Protein AF-A0A7S1XAJ9-F1 (afdb_monomer_lite)

Radius of gyration: 16.79 Å; chains: 1; bounding box: 44×43×41 Å

Secondary structure (DSSP, 8-state):
-HHHHTT--EEE---TTEEEPSSS-EEE-TT--EEEEEEEGGGHHHHHHHHHHHHHTT-EEEEETTEEEEE-S-S-S-TTS-TTS-EEEEEEEEEEE-TTS-EEEEE--S---S---TT--SS-----SEEEEHHHH-SEEEEEETTEEEEEETTGGGTPEEGGGS--

Structure (mmCIF, N/CA/C/O backbone):
data_AF-A0A7S1XAJ9-F1
#
_entry.id   AF-A0A7S1XAJ9-F1
#
loop_
_atom_site.group_PDB
_atom_site.id
_atom_site.type_symbol
_atom_site.label_atom_id
_atom_site.label_alt_id
_atom_site.label_comp_id
_atom_site.label_asym_id
_atom_site.label_entity_id
_atom_site.label_seq_id
_atom_site.pdbx_PDB_ins_code
_atom_site.Cartn_x
_atom_site.Cartn_y
_atom_site.Cartn_z
_atom_site.occupancy
_atom_site.B_iso_or_equiv
_atom_site.auth_seq_id
_atom_site.auth_comp_id
_atom_site.auth_asym_id
_atom_site.auth_atom_id
_atom_site.pdbx_PDB_model_num
ATOM 1 N N . GLY A 1 1 ? -11.556 5.515 0.424 1.00 62.00 1 GLY A N 1
ATOM 2 C CA . GLY A 1 1 ? -12.364 6.304 1.379 1.00 62.00 1 GLY A CA 1
ATOM 3 C C . GLY A 1 1 ? -11.579 7.429 2.042 1.00 62.00 1 GLY A C 1
ATOM 4 O O . GLY A 1 1 ? -11.516 8.520 1.498 1.00 62.00 1 GLY A O 1
ATOM 5 N N . GLY A 1 2 ? -11.014 7.203 3.236 1.00 80.12 2 GLY A N 1
ATOM 6 C CA . GLY A 1 2 ? -10.291 8.235 4.006 1.00 80.12 2 GLY A CA 1
ATOM 7 C C . GLY A 1 2 ? -9.014 8.752 3.332 1.00 80.12 2 GLY A C 1
ATOM 8 O O . GLY A 1 2 ? -8.892 9.951 3.132 1.00 80.12 2 GLY A O 1
ATOM 9 N N . LEU A 1 3 ? -8.124 7.842 2.917 1.00 86.00 3 LEU A N 1
ATOM 10 C CA . LEU A 1 3 ? -6.841 8.158 2.264 1.00 86.00 3 LEU A CA 1
ATOM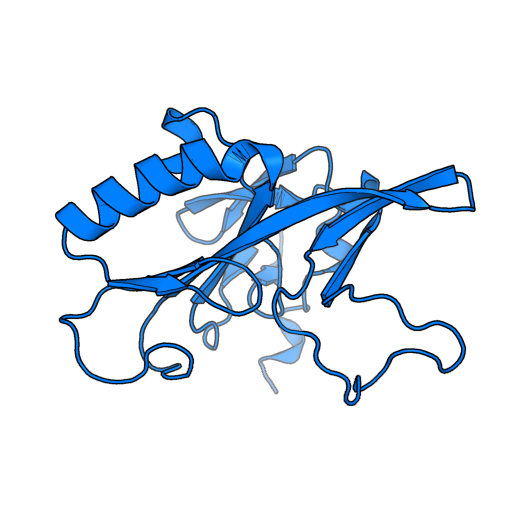 11 C C . LEU A 1 3 ? -7.007 8.972 0.970 1.00 86.00 3 LEU A C 1
ATOM 13 O O . LEU A 1 3 ? -6.370 10.004 0.797 1.00 86.00 3 LEU A O 1
ATOM 17 N N . GLU A 1 4 ? -7.924 8.557 0.095 1.00 87.38 4 GLU A N 1
ATOM 18 C CA . GLU A 1 4 ? -8.176 9.248 -1.177 1.00 87.38 4 GLU A CA 1
ATOM 19 C C . GLU A 1 4 ? -8.703 10.679 -0.978 1.00 87.38 4 GLU A C 1
ATOM 21 O O . GLU A 1 4 ? -8.355 11.568 -1.749 1.00 87.38 4 GLU A O 1
ATOM 26 N N . ARG A 1 5 ? -9.507 10.931 0.068 1.00 89.69 5 ARG A N 1
ATOM 27 C CA . ARG A 1 5 ? -10.002 12.287 0.380 1.00 89.69 5 ARG A CA 1
ATOM 28 C C . ARG A 1 5 ? -8.890 13.231 0.830 1.00 89.69 5 ARG A C 1
ATOM 30 O O . ARG A 1 5 ? -8.960 14.413 0.522 1.00 89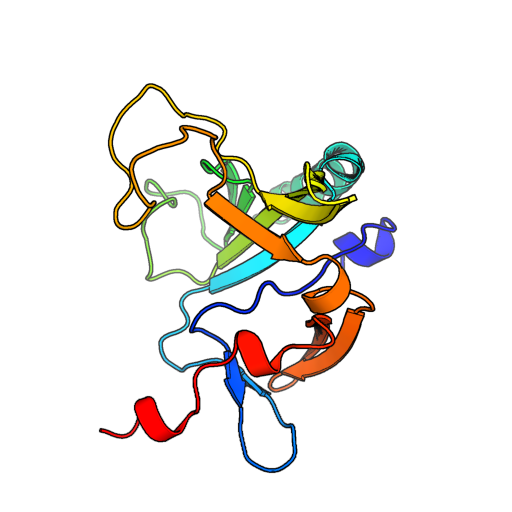.69 5 ARG A O 1
ATOM 37 N N . GLU A 1 6 ? -7.859 12.705 1.486 1.00 92.12 6 GLU A N 1
ATOM 38 C CA . GLU A 1 6 ? -6.644 13.455 1.838 1.00 92.12 6 GLU A CA 1
ATOM 39 C C . GLU A 1 6 ? -5.661 13.578 0.654 1.00 92.12 6 GLU A C 1
ATOM 41 O O . GLU A 1 6 ? -4.552 14.106 0.789 1.00 92.12 6 GLU A O 1
ATOM 46 N N . GLY A 1 7 ? -6.045 13.082 -0.529 1.00 91.38 7 GLY A N 1
ATOM 47 C CA . GLY A 1 7 ? -5.207 13.093 -1.721 1.00 91.38 7 GLY A CA 1
ATOM 48 C C . GLY A 1 7 ? -3.932 12.272 -1.539 1.00 91.38 7 GLY A C 1
ATOM 49 O O . GLY A 1 7 ? -2.858 12.757 -1.894 1.00 91.38 7 GLY A O 1
ATOM 50 N N . VAL A 1 8 ? -4.045 11.099 -0.906 1.00 93.75 8 VAL A N 1
ATOM 51 C CA . VAL A 1 8 ? -2.996 10.068 -0.847 1.00 93.75 8 VAL A CA 1
ATOM 52 C C . VAL A 1 8 ? -3.209 9.100 -2.009 1.00 93.75 8 VAL A C 1
ATOM 54 O O . VAL A 1 8 ? -4.316 8.572 -2.163 1.00 93.75 8 VAL A O 1
ATOM 57 N N . GLU A 1 9 ? -2.171 8.854 -2.812 1.00 94.25 9 GLU A N 1
ATOM 58 C CA . GLU A 1 9 ? -2.216 7.804 -3.832 1.00 94.25 9 GLU A CA 1
ATOM 59 C C . GLU A 1 9 ? -2.060 6.447 -3.145 1.00 94.25 9 GLU A C 1
ATOM 61 O O . GLU A 1 9 ? -1.041 6.140 -2.527 1.00 94.25 9 GLU A O 1
ATOM 66 N N . VAL A 1 10 ? -3.118 5.646 -3.225 1.00 93.00 10 VAL A N 1
ATOM 67 C CA . VAL A 1 10 ? -3.206 4.337 -2.589 1.00 93.00 10 VAL A CA 1
ATOM 68 C C . VAL A 1 10 ? -3.484 3.287 -3.649 1.00 93.00 10 VAL A C 1
ATOM 70 O O . VAL A 1 10 ? -4.282 3.516 -4.558 1.00 93.00 10 VAL A O 1
ATOM 73 N N . TRP A 1 11 ? -2.852 2.128 -3.525 1.00 91.06 11 TRP A N 1
ATOM 74 C CA . TRP A 1 11 ? -3.146 0.964 -4.353 1.00 91.06 11 TRP A CA 1
ATOM 75 C C . TRP A 1 11 ? -3.227 -0.290 -3.502 1.00 91.06 11 TRP A C 1
ATOM 77 O O . TRP A 1 11 ? -2.570 -0.400 -2.471 1.00 91.06 11 TRP A O 1
ATOM 87 N N . VAL A 1 12 ? -4.026 -1.256 -3.934 1.00 86.06 12 VAL A N 1
ATOM 88 C CA . VAL A 1 12 ? -3.984 -2.599 -3.362 1.00 86.06 12 VAL A CA 1
ATOM 89 C C . VAL A 1 12 ? -2.668 -3.231 -3.777 1.00 86.06 12 VAL A C 1
ATOM 91 O O . VAL A 1 12 ? -2.333 -3.253 -4.961 1.00 86.06 12 VAL A O 1
ATOM 94 N N . ARG A 1 13 ? -1.927 -3.764 -2.809 1.00 82.94 13 ARG A N 1
ATOM 95 C CA . ARG A 1 13 ? -0.769 -4.606 -3.078 1.00 82.94 13 ARG A CA 1
ATOM 96 C C . ARG A 1 13 ? -1.288 -6.043 -3.205 1.00 82.94 13 ARG A C 1
ATOM 98 O O . ARG A 1 13 ? -1.611 -6.654 -2.188 1.00 82.94 13 ARG A O 1
ATOM 105 N N . PRO A 1 14 ? -1.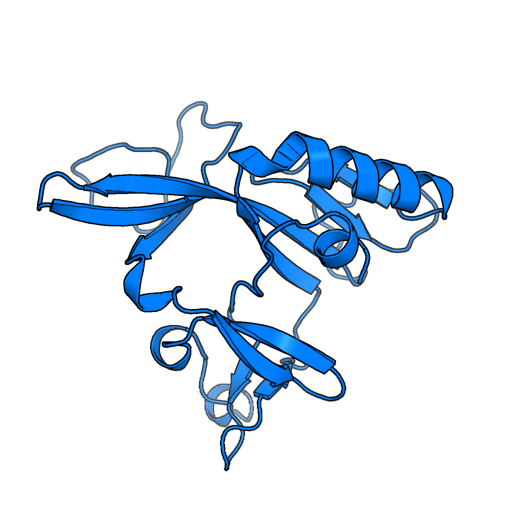417 -6.595 -4.425 1.00 65.25 14 PRO A N 1
ATOM 106 C CA . PRO A 1 14 ? -1.865 -7.970 -4.603 1.00 65.25 14 PRO A CA 1
ATOM 107 C C . PRO A 1 14 ? -0.858 -8.920 -3.940 1.00 65.25 14 PRO A C 1
ATOM 109 O O . PRO A 1 14 ? 0.310 -8.988 -4.316 1.00 65.25 14 PRO A O 1
ATOM 112 N N . GLY A 1 15 ? -1.285 -9.595 -2.877 1.00 64.25 15 GLY A N 1
ATOM 113 C CA . GLY A 1 15 ? -0.632 -10.804 -2.376 1.00 64.25 15 GLY A CA 1
ATOM 114 C C . GLY A 1 15 ? -1.331 -12.051 -2.919 1.00 64.25 15 GLY A C 1
ATOM 115 O O . GLY A 1 15 ? -2.187 -11.957 -3.796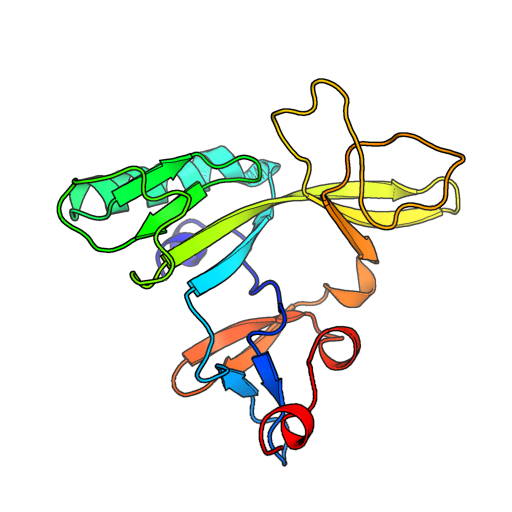 1.00 64.25 15 GLY A O 1
ATOM 116 N N . ALA A 1 16 ? -1.074 -13.208 -2.304 1.00 51.00 16 ALA A N 1
ATOM 117 C CA . ALA A 1 16 ? -1.813 -14.454 -2.568 1.00 51.00 16 ALA A CA 1
ATOM 118 C C . ALA A 1 16 ? -3.321 -14.381 -2.214 1.00 51.00 16 ALA A C 1
ATOM 120 O O . ALA A 1 16 ? -4.047 -15.364 -2.317 1.00 51.00 16 ALA A O 1
ATOM 121 N N . GLY A 1 17 ? -3.790 -13.211 -1.778 1.00 62.31 17 GLY A N 1
ATOM 122 C CA . GLY A 1 17 ? -5.164 -12.935 -1.398 1.00 62.31 17 GLY A CA 1
ATOM 123 C C . GLY A 1 17 ? -6.116 -12.590 -2.525 1.00 62.31 17 GLY A C 1
ATOM 124 O O . GLY A 1 17 ? -7.319 -12.603 -2.289 1.00 62.31 17 GLY A O 1
ATOM 125 N N . LEU A 1 18 ? -5.621 -12.250 -3.716 1.00 70.50 18 LEU A N 1
ATOM 126 C CA . LEU A 1 18 ? -6.471 -11.917 -4.858 1.00 70.50 18 LEU A CA 1
ATOM 127 C C . LEU A 1 18 ? -6.497 -13.072 -5.849 1.00 70.50 18 LEU A C 1
ATOM 129 O O . LEU A 1 18 ? -5.452 -13.516 -6.319 1.00 70.50 18 LEU A O 1
ATOM 133 N N . LEU A 1 19 ? -7.707 -13.517 -6.176 1.00 71.56 19 LEU A N 1
ATOM 134 C CA . LEU A 1 19 ? -7.972 -14.595 -7.118 1.00 71.56 19 LEU A CA 1
ATOM 135 C C . LEU A 1 19 ? -8.642 -14.023 -8.365 1.00 71.56 19 LEU A C 1
ATOM 137 O O . LEU A 1 19 ? -9.622 -13.277 -8.268 1.00 71.56 19 LEU A O 1
ATOM 141 N N . ALA A 1 20 ? -8.130 -14.393 -9.537 1.00 73.56 20 ALA A N 1
ATOM 142 C CA . ALA A 1 20 ? -8.799 -14.114 -10.803 1.00 73.56 20 ALA A CA 1
ATOM 143 C C . ALA A 1 20 ? -9.896 -15.152 -11.047 1.00 73.56 20 ALA A C 1
ATOM 145 O O . ALA A 1 20 ? -9.616 -16.351 -11.107 1.00 73.56 20 ALA A O 1
ATOM 146 N N . LYS A 1 21 ? -11.128 -14.678 -11.234 1.00 67.38 21 LYS A N 1
ATOM 147 C CA . LYS A 1 21 ? -12.231 -15.451 -11.809 1.00 67.38 21 LYS A CA 1
ATOM 148 C C . LYS A 1 21 ? -12.333 -15.191 -13.310 1.00 67.38 21 LYS A C 1
ATOM 150 O O . LYS A 1 21 ? -11.773 -14.228 -13.836 1.00 67.38 21 LYS A O 1
ATOM 155 N N . GLU A 1 22 ? -13.061 -16.062 -14.003 1.00 63.09 22 GLU A N 1
ATOM 156 C CA . GLU A 1 22 ? -13.377 -15.885 -15.421 1.00 63.09 22 GLU A CA 1
ATOM 157 C C . GLU A 1 22 ? -13.977 -14.491 -15.689 1.00 63.09 22 GLU A C 1
ATOM 159 O O . GLU A 1 22 ? -14.805 -13.996 -14.920 1.00 63.09 22 GLU A O 1
ATOM 164 N N . GLY A 1 23 ? -13.549 -13.853 -16.784 1.00 59.69 23 GLY A N 1
ATOM 165 C CA . GLY A 1 23 ? -14.074 -12.552 -17.214 1.00 59.69 23 GLY A CA 1
ATOM 166 C C . GLY A 1 23 ? -13.534 -11.333 -16.453 1.00 59.69 23 GLY A C 1
ATOM 167 O O . GLY A 1 23 ? -14.294 -10.403 -16.209 1.00 59.69 23 GLY A O 1
ATOM 168 N N . GLU A 1 24 ? -12.249 -11.332 -16.073 1.00 64.44 24 GLU A N 1
ATOM 169 C CA . GLU A 1 24 ? -11.547 -10.211 -15.399 1.00 64.44 24 GLU A CA 1
ATOM 170 C C . GLU A 1 24 ? -12.093 -9.823 -14.011 1.00 64.44 24 GLU A C 1
ATOM 172 O O . GLU A 1 24 ? -11.676 -8.830 -13.414 1.00 64.44 24 GLU A O 1
ATOM 177 N N . MET A 1 25 ? -13.009 -10.616 -13.459 1.00 70.88 25 MET A N 1
ATOM 178 C CA . MET A 1 25 ? -13.549 -10.401 -12.125 1.00 70.88 25 MET A CA 1
ATOM 179 C C . MET A 1 25 ? -12.553 -10.887 -11.071 1.00 70.88 25 MET A C 1
ATOM 181 O O . MET A 1 25 ? -12.125 -12.039 -11.093 1.00 70.88 25 MET A O 1
ATOM 185 N N . LEU A 1 26 ? -12.215 -10.026 -10.113 1.00 83.06 26 LEU A N 1
ATOM 186 C CA . LEU A 1 26 ? -11.343 -10.383 -8.997 1.00 83.06 26 LEU A CA 1
ATOM 187 C C . LEU A 1 26 ? -12.172 -10.695 -7.750 1.00 83.06 26 LEU A C 1
ATOM 189 O O . LEU A 1 26 ? -13.195 -10.060 -7.472 1.00 83.06 26 LEU A O 1
ATOM 193 N N . THR A 1 27 ? -11.721 -11.668 -6.968 1.00 82.06 27 THR A N 1
ATOM 194 C CA . THR A 1 27 ? -12.292 -11.971 -5.656 1.00 82.06 27 THR A CA 1
ATOM 195 C C . THR A 1 27 ? -11.196 -12.129 -4.614 1.00 82.06 27 THR A C 1
ATOM 197 O O . THR A 1 27 ? -10.030 -12.337 -4.949 1.00 82.06 27 THR A O 1
ATOM 200 N N . TRP A 1 28 ? -11.579 -12.023 -3.347 1.00 79.94 28 TRP A N 1
ATOM 201 C CA . TRP A 1 28 ? -10.683 -12.330 -2.244 1.00 79.94 28 TRP A CA 1
ATOM 202 C C . TRP A 1 28 ? -10.616 -13.841 -2.046 1.00 79.94 28 TRP A C 1
ATOM 204 O O . TRP A 1 28 ? -11.637 -14.529 -2.109 1.00 79.94 28 TRP A O 1
ATOM 214 N N . SER A 1 29 ? -9.417 -14.349 -1.781 1.00 75.75 29 SER A N 1
ATOM 215 C CA . SER A 1 29 ? -9.235 -15.708 -1.293 1.00 75.75 29 SER A CA 1
ATOM 216 C C . SER A 1 29 ? -10.036 -15.896 -0.001 1.00 75.75 29 SER A C 1
ATOM 218 O O . SER A 1 29 ? -10.011 -15.010 0.857 1.00 75.75 29 SER A O 1
ATOM 220 N N . PRO A 1 30 ? -10.722 -17.036 0.190 1.00 71.94 30 PRO A N 1
ATOM 221 C CA . PRO A 1 30 ? -11.417 -17.320 1.445 1.00 71.94 30 PRO A CA 1
ATOM 222 C C . PRO A 1 30 ? -10.456 -17.444 2.639 1.00 71.94 30 PRO A C 1
ATOM 224 O O . PRO A 1 30 ? -10.894 -17.371 3.782 1.00 71.94 30 PRO A O 1
ATOM 227 N N . PHE A 1 31 ? -9.155 -17.611 2.379 1.00 70.94 31 PHE A N 1
ATOM 228 C CA . PHE A 1 31 ? -8.092 -17.639 3.386 1.00 70.94 31 PHE A CA 1
ATOM 229 C C . PHE A 1 31 ? -7.451 -16.266 3.615 1.00 70.94 31 PHE A C 1
ATOM 231 O O . PHE A 1 31 ? -6.454 -16.166 4.325 1.00 70.94 31 PHE A O 1
ATOM 238 N N . GLN A 1 32 ? -7.970 -15.212 2.982 1.00 71.00 32 GLN A N 1
ATOM 239 C CA . GLN A 1 32 ? -7.405 -13.882 3.121 1.00 71.00 32 GLN A CA 1
ATOM 240 C C . GLN A 1 32 ? -7.740 -13.297 4.498 1.00 71.00 32 GLN A C 1
ATOM 242 O O . GLN A 1 32 ? -8.891 -12.988 4.793 1.00 71.00 32 GLN A O 1
ATOM 247 N N . GLU A 1 33 ? -6.710 -13.113 5.323 1.00 71.62 33 GLU A N 1
ATOM 248 C CA . GLU A 1 33 ? -6.845 -12.600 6.695 1.00 71.62 33 GLU A CA 1
ATOM 249 C C . GLU A 1 33 ? -6.886 -11.061 6.766 1.00 71.62 33 GLU A C 1
ATOM 251 O O . GLU A 1 33 ? -7.412 -10.494 7.720 1.00 71.62 33 GLU A O 1
ATOM 256 N N . GLY A 1 34 ? -6.363 -10.363 5.754 1.00 78.56 34 GLY A N 1
ATOM 257 C CA . GLY A 1 34 ? -6.295 -8.899 5.738 1.00 78.56 34 GLY A CA 1
ATOM 258 C C . GLY A 1 34 ? -6.107 -8.310 4.344 1.00 78.56 34 GLY A C 1
ATOM 259 O O . GLY A 1 34 ? -6.246 -9.003 3.348 1.00 78.56 34 GLY A O 1
ATOM 260 N N . MET A 1 35 ? -5.811 -7.022 4.228 1.00 81.81 35 MET A N 1
ATOM 261 C CA . MET A 1 35 ? -5.557 -6.367 2.941 1.00 81.81 35 MET A CA 1
ATOM 262 C C . MET A 1 35 ? -4.321 -5.484 3.030 1.00 81.81 35 MET A C 1
ATOM 264 O O . MET A 1 35 ? -4.251 -4.619 3.895 1.00 81.81 35 MET A O 1
ATOM 268 N N . ASP A 1 36 ? -3.403 -5.637 2.081 1.00 83.88 36 ASP A N 1
ATOM 269 C CA . ASP A 1 36 ? -2.223 -4.784 1.981 1.00 83.88 36 ASP A CA 1
ATOM 270 C C . ASP A 1 36 ? -2.500 -3.619 1.027 1.00 83.88 36 ASP A C 1
ATOM 272 O O . ASP A 1 36 ? -2.908 -3.809 -0.124 1.00 83.88 36 ASP A O 1
ATOM 276 N N . LEU A 1 37 ? -2.241 -2.401 1.488 1.00 90.06 37 LEU A N 1
ATOM 277 C CA . LEU A 1 37 ? -2.317 -1.175 0.710 1.00 90.06 37 LEU A CA 1
ATOM 278 C C . LEU A 1 37 ? -0.925 -0.563 0.587 1.00 90.06 37 LEU A C 1
ATOM 280 O O . LEU A 1 37 ? -0.260 -0.311 1.587 1.00 90.06 37 LEU A O 1
ATOM 284 N N . GLY A 1 38 ? -0.491 -0.285 -0.636 1.00 90.81 38 GLY A N 1
ATOM 285 C CA . GLY A 1 38 ? 0.680 0.540 -0.892 1.00 90.81 38 GLY A CA 1
ATOM 286 C C . GLY A 1 38 ? 0.318 2.019 -0.885 1.00 90.81 38 GLY A C 1
ATOM 287 O O . GLY A 1 38 ? -0.708 2.419 -1.436 1.00 90.81 38 GLY A O 1
ATOM 288 N N . VAL A 1 39 ? 1.167 2.819 -0.248 1.00 93.31 39 VAL A N 1
ATOM 289 C CA . VAL A 1 39 ? 1.129 4.285 -0.264 1.00 93.31 39 VAL A CA 1
ATOM 290 C C . VAL A 1 39 ? 2.543 4.819 -0.434 1.00 93.31 39 VAL A C 1
ATOM 292 O O . VAL A 1 39 ? 3.516 4.160 -0.057 1.00 93.31 39 VAL A O 1
ATOM 295 N N . TRP A 1 40 ? 2.700 6.038 -0.942 1.00 93.44 40 TRP A N 1
ATOM 296 C CA . TRP A 1 40 ? 4.032 6.630 -1.010 1.00 93.44 40 TRP A CA 1
ATOM 297 C C . TRP A 1 40 ? 4.527 7.091 0.361 1.00 93.44 40 TRP A C 1
ATOM 299 O O . TRP A 1 40 ? 3.829 7.776 1.105 1.00 93.44 40 TRP A O 1
ATOM 309 N N . HIS A 1 41 ? 5.796 6.827 0.662 1.00 91.81 41 HIS A N 1
ATOM 310 C CA . HIS A 1 41 ? 6.458 7.278 1.885 1.00 91.81 41 HIS A CA 1
ATOM 311 C C . HIS A 1 41 ? 6.438 8.810 2.022 1.00 91.81 41 HIS A C 1
ATOM 313 O O . HIS A 1 41 ? 6.264 9.344 3.120 1.00 91.81 41 HIS A O 1
ATOM 319 N N . LYS A 1 42 ? 6.537 9.540 0.899 1.00 93.25 42 LYS A N 1
ATOM 320 C CA . LYS A 1 42 ? 6.406 11.011 0.859 1.00 93.25 42 LYS A CA 1
ATOM 321 C C . LYS A 1 42 ? 5.033 11.517 1.332 1.00 93.25 42 LYS A C 1
ATOM 323 O O . LYS A 1 42 ? 4.896 12.696 1.635 1.00 93.25 42 LYS A O 1
ATOM 328 N N . GLU A 1 43 ? 4.025 10.646 1.397 1.00 95.00 43 GLU A N 1
ATOM 329 C CA . GLU A 1 43 ? 2.660 10.959 1.834 1.00 95.00 43 GLU A CA 1
ATOM 330 C C . GLU A 1 43 ? 2.381 10.517 3.281 1.00 95.00 43 GLU A C 1
ATOM 332 O O . GLU A 1 43 ? 1.268 10.697 3.774 1.00 95.00 43 GLU A O 1
ATOM 337 N N . SER A 1 44 ? 3.387 9.997 3.994 1.00 91.38 44 SER A N 1
ATOM 338 C CA . SER A 1 44 ? 3.268 9.485 5.370 1.00 91.38 44 SER A CA 1
ATOM 339 C C . SER A 1 44 ? 2.625 10.469 6.353 1.00 91.38 44 SER A C 1
ATOM 341 O O . SER A 1 44 ? 1.826 10.056 7.190 1.00 91.38 44 SER A O 1
ATOM 343 N N . THR A 1 45 ? 2.872 11.778 6.227 1.00 92.44 45 THR A N 1
ATOM 344 C CA . THR A 1 45 ? 2.202 12.790 7.064 1.00 92.44 45 THR A CA 1
ATOM 345 C C . THR A 1 45 ? 0.683 12.800 6.861 1.00 92.44 45 THR A C 1
ATOM 347 O O . THR A 1 45 ? -0.063 12.823 7.837 1.00 92.44 45 THR A O 1
ATOM 350 N N . LYS A 1 46 ? 0.209 12.735 5.608 1.00 95.00 46 LYS A N 1
ATOM 351 C CA . LYS A 1 46 ? -1.229 12.678 5.289 1.00 95.00 46 LYS A CA 1
ATOM 352 C C . LYS A 1 46 ? -1.848 11.370 5.775 1.00 95.00 46 LYS A C 1
ATOM 354 O O . LYS A 1 46 ? -2.936 11.369 6.342 1.00 95.00 46 LYS A O 1
ATOM 359 N N . VAL A 1 47 ? -1.123 10.263 5.608 1.00 94.00 47 VAL A N 1
ATOM 360 C CA . VAL A 1 47 ? -1.519 8.954 6.141 1.00 94.00 47 VAL A CA 1
ATOM 361 C C . VAL A 1 47 ? -1.685 9.034 7.662 1.00 94.00 47 VAL A C 1
ATOM 363 O O . VAL A 1 47 ? -2.715 8.611 8.181 1.00 94.00 47 VAL A O 1
ATOM 366 N N . GLY A 1 48 ? -0.744 9.661 8.375 1.00 92.38 48 GLY A N 1
ATOM 367 C CA . GLY A 1 48 ? -0.814 9.878 9.822 1.00 92.38 48 GLY A CA 1
ATOM 368 C C . GLY A 1 48 ? -2.072 10.626 10.286 1.00 92.38 48 GLY A C 1
ATOM 369 O O . GLY A 1 48 ? -2.657 10.257 11.306 1.00 92.38 48 GLY A O 1
ATOM 370 N N . LEU A 1 49 ? -2.548 11.617 9.522 1.00 93.31 49 LEU A N 1
ATOM 371 C CA . LEU A 1 49 ? -3.814 12.308 9.809 1.00 93.31 49 LEU A CA 1
ATOM 372 C C . LEU A 1 49 ? -5.016 11.358 9.708 1.00 93.31 49 LEU A C 1
ATOM 374 O O . LEU A 1 49 ? -5.855 11.313 10.611 1.00 93.31 49 LEU A O 1
ATOM 378 N N . VAL A 1 50 ? -5.072 10.542 8.650 1.00 94.44 50 VAL A N 1
ATOM 379 C CA . VAL A 1 50 ? -6.140 9.544 8.470 1.00 94.44 50 VAL A CA 1
ATOM 380 C C . VAL A 1 50 ? -6.116 8.511 9.593 1.00 94.44 50 VAL A C 1
ATOM 382 O O . VAL A 1 50 ? -7.160 8.204 10.167 1.00 94.44 50 VAL A O 1
ATOM 385 N N . LEU A 1 51 ? -4.932 8.004 9.937 1.00 92.50 51 LEU A N 1
ATOM 386 C CA . LEU A 1 51 ? -4.740 7.030 11.010 1.00 92.50 51 LEU A CA 1
ATOM 387 C C . LEU A 1 51 ? -5.138 7.586 12.383 1.00 92.50 51 LEU A C 1
ATOM 389 O O . LEU A 1 51 ? -5.728 6.866 13.184 1.00 92.50 51 LEU A O 1
ATOM 393 N N . THR A 1 52 ? -4.884 8.871 12.638 1.00 92.56 52 THR A N 1
ATOM 394 C CA . THR A 1 52 ? -5.325 9.546 13.869 1.00 92.56 52 THR A CA 1
ATOM 395 C C . THR A 1 52 ? -6.852 9.580 13.953 1.00 92.56 52 THR A C 1
ATOM 397 O O . THR A 1 52 ? -7.417 9.148 14.954 1.00 92.56 52 THR A O 1
ATOM 400 N N . SER A 1 53 ? -7.533 9.961 12.865 1.00 92.19 53 SER A N 1
ATOM 401 C CA . SER A 1 53 ? -9.003 9.928 12.804 1.00 92.19 53 SER A CA 1
ATOM 402 C C . SER A 1 53 ? -9.579 8.513 12.958 1.00 92.19 53 SER A C 1
ATOM 404 O O . SER A 1 53 ? -10.684 8.345 13.471 1.00 92.19 53 SER A O 1
ATOM 406 N N . LEU A 1 54 ? -8.867 7.479 12.498 1.00 90.38 54 LEU A N 1
ATOM 407 C CA . LEU A 1 54 ? -9.280 6.088 12.692 1.00 90.38 54 LEU A CA 1
ATOM 408 C C . LEU A 1 54 ? -9.145 5.656 14.157 1.00 90.38 54 LEU A C 1
ATOM 410 O O . LEU A 1 54 ? -10.087 5.072 14.688 1.00 90.38 54 LEU A O 1
ATOM 414 N N . ARG A 1 55 ? -8.052 6.017 14.840 1.00 89.62 55 ARG A N 1
ATOM 415 C CA . ARG A 1 55 ? -7.906 5.784 16.289 1.00 89.62 55 ARG A CA 1
ATOM 416 C C . ARG A 1 55 ? -9.033 6.435 17.091 1.00 89.62 55 ARG A C 1
ATOM 418 O O . ARG A 1 55 ? -9.626 5.791 17.946 1.00 89.62 55 ARG A O 1
ATOM 425 N N . GLU A 1 56 ? -9.395 7.676 16.766 1.00 90.56 56 GLU A N 1
ATOM 426 C CA . GLU A 1 56 ? -10.519 8.387 17.402 1.00 90.56 56 GLU A CA 1
ATOM 427 C C . GLU A 1 56 ? -11.877 7.699 17.184 1.00 90.56 56 GLU A C 1
ATOM 429 O O . GLU A 1 56 ? -12.797 7.863 17.983 1.00 90.56 56 GLU A O 1
ATOM 434 N N . LYS A 1 57 ? -12.006 6.906 16.115 1.00 89.50 57 LYS A N 1
ATOM 435 C CA . LYS A 1 57 ? -13.194 6.093 15.812 1.00 89.50 57 LYS A CA 1
ATOM 436 C C . LYS A 1 57 ? -13.149 4.698 16.438 1.00 89.50 57 LYS A C 1
ATOM 438 O O . LYS A 1 57 ? -14.049 3.906 16.175 1.00 89.50 57 LYS A O 1
ATOM 443 N N . GLY A 1 58 ? -12.128 4.406 17.243 1.00 87.50 58 GLY A N 1
ATOM 444 C CA . GLY A 1 58 ? -11.968 3.131 17.937 1.00 87.50 58 GLY A CA 1
ATOM 445 C C . GLY A 1 58 ? -11.291 2.036 17.113 1.00 87.50 58 GLY A C 1
ATOM 446 O O . GLY A 1 58 ? -11.405 0.875 17.479 1.00 87.50 58 GLY A O 1
ATOM 447 N N . TYR A 1 59 ? -10.614 2.372 16.009 1.00 87.44 59 TYR A N 1
ATOM 448 C CA . TYR A 1 59 ? -9.762 1.402 15.316 1.00 87.44 59 TYR A CA 1
ATOM 449 C C . TYR A 1 59 ? -8.405 1.288 16.010 1.00 87.44 59 TYR A C 1
ATOM 451 O O . TYR A 1 59 ? -7.769 2.300 16.323 1.00 87.44 59 TYR A O 1
ATOM 459 N N . ASP A 1 60 ? -7.921 0.058 16.146 1.00 86.62 60 ASP A N 1
ATOM 460 C CA . ASP A 1 60 ? -6.572 -0.218 16.617 1.00 86.62 60 ASP A CA 1
ATOM 461 C C . ASP A 1 60 ? -5.593 0.028 15.468 1.00 86.62 60 ASP A C 1
ATOM 463 O O . ASP A 1 60 ? -5.694 -0.572 14.394 1.00 86.62 60 ASP A O 1
ATOM 467 N N . VAL A 1 61 ? -4.653 0.948 15.685 1.00 87.50 61 VAL A N 1
ATOM 468 C CA . VAL A 1 61 ? -3.635 1.312 14.698 1.00 87.50 61 VAL A CA 1
ATOM 469 C C . VAL A 1 61 ? -2.256 1.092 15.296 1.00 87.50 61 VAL A C 1
ATOM 471 O O . VAL A 1 61 ? -1.808 1.875 16.144 1.00 87.50 61 VAL A O 1
ATOM 474 N N . VAL A 1 62 ? -1.582 0.053 14.816 1.00 83.12 62 VAL A N 1
ATOM 475 C CA . VAL A 1 62 ? -0.312 -0.448 15.343 1.00 83.12 62 VAL A CA 1
ATOM 476 C C . VAL A 1 62 ? 0.781 -0.267 14.299 1.00 83.12 62 VAL A C 1
ATOM 478 O O . VAL A 1 62 ? 0.575 -0.511 13.113 1.00 83.12 62 VAL A O 1
ATOM 481 N N . GLU A 1 63 ? 1.952 0.184 14.731 1.00 81.12 63 GLU A N 1
ATOM 482 C CA . GLU A 1 63 ? 3.124 0.238 13.862 1.00 81.12 63 GLU A CA 1
ATOM 483 C C . GLU A 1 63 ? 3.713 -1.166 13.676 1.00 81.12 63 GLU A C 1
ATOM 485 O O . GLU A 1 63 ? 3.808 -1.964 14.609 1.00 81.12 63 GLU A O 1
ATOM 490 N N . THR A 1 64 ? 4.096 -1.473 12.444 1.00 74.31 64 THR A N 1
ATOM 491 C CA . THR A 1 64 ? 4.688 -2.745 12.029 1.00 74.31 64 THR A CA 1
ATOM 492 C C . THR A 1 64 ? 6.046 -2.490 11.382 1.00 74.31 64 THR A C 1
ATOM 494 O O . THR A 1 64 ? 6.397 -1.359 11.054 1.00 74.31 64 THR A O 1
ATOM 497 N N . TYR A 1 65 ? 6.798 -3.556 11.118 1.00 69.38 65 TYR A N 1
ATOM 498 C CA . TYR A 1 65 ? 8.119 -3.479 10.489 1.00 69.38 65 TYR A CA 1
ATOM 499 C C . TYR A 1 65 ? 8.148 -2.805 9.108 1.00 69.38 65 TYR A C 1
ATOM 501 O O . TYR A 1 65 ? 9.203 -2.347 8.672 1.00 69.38 65 TYR A O 1
ATOM 509 N N . PHE A 1 66 ? 7.014 -2.771 8.413 1.00 71.31 66 PHE A N 1
ATOM 510 C CA . PHE A 1 66 ? 6.894 -2.341 7.018 1.00 71.31 66 PHE A CA 1
ATOM 511 C C . PHE A 1 66 ? 5.921 -1.165 6.823 1.00 71.31 66 PHE A C 1
ATOM 513 O O . PHE A 1 66 ? 5.766 -0.671 5.701 1.00 71.31 66 PHE A O 1
ATOM 520 N N . GLY A 1 67 ? 5.272 -0.709 7.900 1.00 81.38 67 GLY A N 1
ATOM 521 C CA . GLY A 1 67 ? 4.282 0.361 7.870 1.00 81.38 67 GLY A CA 1
ATOM 522 C C . GLY A 1 67 ? 3.284 0.279 9.023 1.00 81.38 67 GLY A C 1
ATOM 523 O O . GLY A 1 67 ? 3.682 0.074 10.165 1.00 81.38 67 GLY A O 1
ATOM 524 N N . MET A 1 68 ? 1.987 0.435 8.759 1.00 87.38 68 MET A N 1
ATOM 525 C CA . MET A 1 68 ? 0.953 0.532 9.803 1.00 87.38 68 MET A CA 1
ATOM 526 C C . MET A 1 68 ? -0.137 -0.514 9.606 1.00 87.38 68 MET A C 1
ATOM 528 O O . MET A 1 68 ? -0.687 -0.605 8.520 1.00 87.38 68 MET A O 1
ATOM 532 N N . ARG A 1 69 ? -0.521 -1.227 10.659 1.00 87.25 69 ARG A N 1
ATOM 533 C CA . ARG A 1 69 ? -1.688 -2.110 10.666 1.00 87.25 69 ARG A CA 1
ATOM 534 C C . ARG A 1 69 ? -2.892 -1.398 11.260 1.00 87.25 69 ARG A C 1
ATOM 536 O O . ARG A 1 69 ? -2.777 -0.772 12.309 1.00 87.25 69 ARG A O 1
ATOM 543 N N . ILE A 1 70 ? -4.042 -1.532 10.613 1.00 88.38 70 ILE A N 1
ATOM 544 C CA . ILE A 1 70 ? -5.347 -1.064 11.076 1.00 88.38 70 ILE A CA 1
ATOM 545 C C . ILE A 1 70 ? -6.221 -2.294 11.307 1.00 88.38 70 ILE A C 1
ATOM 547 O O . ILE A 1 70 ? -6.389 -3.108 10.402 1.00 88.38 70 ILE A O 1
ATOM 551 N N . SER A 1 71 ? -6.819 -2.421 12.485 1.00 86.62 71 SER A N 1
ATOM 552 C CA . SER A 1 71 ? -7.768 -3.494 12.786 1.00 86.62 71 SER A CA 1
ATOM 553 C C . SER A 1 71 ? -8.948 -2.980 13.609 1.00 86.62 71 SER A C 1
ATOM 555 O O . SER A 1 71 ? -8.924 -1.871 14.147 1.00 86.62 71 SER A O 1
ATOM 557 N N . ASN A 1 72 ? -10.026 -3.759 13.644 1.00 77.94 72 ASN A N 1
ATOM 558 C CA . ASN A 1 72 ? -11.224 -3.441 14.414 1.00 77.94 72 ASN A CA 1
ATOM 559 C C . ASN A 1 72 ? -11.315 -4.395 15.613 1.00 77.94 72 ASN A C 1
ATOM 561 O O . ASN A 1 72 ? -11.915 -5.468 15.506 1.00 77.94 72 ASN A O 1
ATOM 565 N N . ARG A 1 73 ? -10.685 -4.033 16.738 1.00 67.31 73 ARG A N 1
ATOM 566 C CA . ARG A 1 73 ? -10.866 -4.704 18.030 1.00 67.31 73 ARG A CA 1
ATOM 567 C C . ARG A 1 73 ? -10.707 -3.728 19.197 1.00 67.31 73 ARG A C 1
ATOM 569 O O . ARG A 1 73 ? -10.343 -2.579 19.029 1.00 67.31 73 ARG A O 1
ATOM 576 N N . ASN A 1 74 ? -11.107 -4.193 20.378 1.00 57.59 74 ASN A N 1
ATOM 577 C CA . ASN A 1 74 ? -11.086 -3.436 21.627 1.00 57.59 74 ASN A CA 1
ATOM 578 C C . ASN A 1 74 ? -9.820 -3.768 22.443 1.00 57.59 74 ASN A C 1
ATOM 580 O O . ASN A 1 74 ? -9.946 -4.261 23.562 1.00 57.59 74 ASN A O 1
ATOM 584 N N . GLY A 1 75 ? -8.618 -3.541 21.901 1.00 49.47 75 GLY A N 1
ATOM 585 C CA . GLY A 1 75 ? -7.408 -3.292 22.700 1.00 49.47 75 GLY A CA 1
ATOM 586 C C . GLY A 1 75 ? -6.840 -4.402 23.602 1.00 49.47 75 GLY A C 1
ATOM 587 O O . GLY A 1 75 ? -6.350 -4.075 24.683 1.00 49.47 75 GLY A O 1
ATOM 588 N N . TRP A 1 76 ? -6.856 -5.686 23.218 1.00 43.09 76 TRP A N 1
ATOM 589 C CA . TRP A 1 76 ? -6.155 -6.734 23.988 1.00 43.09 76 TRP A CA 1
ATOM 590 C C . TRP A 1 76 ? -5.389 -7.723 23.093 1.00 43.09 76 TRP A C 1
ATOM 592 O O . TRP A 1 76 ? -6.001 -8.431 22.295 1.00 43.09 76 TRP A O 1
ATOM 602 N N . VAL A 1 77 ? -4.085 -7.860 23.400 1.00 45.38 77 VAL A N 1
ATOM 603 C CA . VAL A 1 77 ? -3.052 -8.776 22.851 1.00 45.38 77 VAL A CA 1
ATOM 604 C C . VAL A 1 77 ? -2.240 -8.185 21.683 1.00 45.38 77 VAL A C 1
ATOM 606 O O . VAL A 1 77 ? -2.687 -7.297 20.984 1.00 45.38 77 VAL A O 1
ATOM 609 N N . ASP A 1 78 ? -0.979 -8.608 21.548 1.00 51.06 78 ASP A N 1
ATOM 610 C CA . ASP A 1 78 ? -0.031 -8.178 20.512 1.00 51.06 78 ASP A CA 1
ATOM 611 C C . ASP A 1 78 ? -0.565 -8.484 19.092 1.00 51.06 78 ASP A C 1
ATOM 613 O O . ASP A 1 78 ? -0.355 -9.565 18.534 1.00 51.06 78 ASP A O 1
ATOM 617 N N . ASP A 1 79 ? -1.290 -7.518 18.521 1.00 50.97 79 ASP A N 1
ATOM 618 C CA . ASP A 1 79 ? -2.061 -7.615 17.269 1.00 50.97 79 ASP A CA 1
ATOM 619 C C . ASP A 1 79 ? -1.211 -7.789 16.001 1.00 50.97 79 ASP A C 1
ATOM 621 O O . ASP A 1 79 ? -1.726 -7.963 14.890 1.00 50.97 79 ASP A O 1
ATOM 625 N N . ARG A 1 80 ? 0.118 -7.787 16.139 1.00 50.53 80 ARG A N 1
ATOM 626 C CA . ARG A 1 80 ? 1.035 -8.032 15.021 1.00 50.53 80 ARG A CA 1
ATOM 627 C C . ARG A 1 80 ? 0.873 -9.445 14.440 1.00 50.53 80 ARG A C 1
ATOM 629 O O . ARG A 1 80 ? 1.190 -9.644 13.269 1.00 50.53 80 ARG A O 1
ATOM 636 N N . PHE A 1 81 ? 0.338 -10.403 15.210 1.00 52.28 81 PHE A N 1
ATOM 637 C CA . PHE A 1 81 ? 0.343 -11.833 14.852 1.00 52.28 81 PHE A CA 1
ATOM 638 C C . PHE A 1 81 ? -1.003 -12.567 14.999 1.00 52.28 81 PHE A C 1
ATOM 640 O O . PHE A 1 81 ? -1.064 -13.781 14.805 1.00 52.28 81 PHE A O 1
ATOM 647 N N . LEU A 1 82 ? -2.095 -11.871 15.330 1.00 55.16 82 LEU A N 1
ATOM 648 C CA . LEU A 1 82 ? -3.422 -12.483 15.460 1.00 55.16 82 LEU A CA 1
ATOM 649 C C . LEU A 1 82 ? -4.155 -12.523 14.108 1.00 55.16 82 LEU A C 1
ATOM 651 O O . LEU A 1 82 ? -5.031 -11.704 13.851 1.00 55.16 82 LEU A O 1
ATOM 655 N N . GLY A 1 83 ? -3.873 -13.538 13.283 1.00 56.81 83 GLY A N 1
ATOM 656 C CA . GLY A 1 83 ? -4.535 -13.779 11.980 1.00 56.81 83 GLY A CA 1
ATOM 657 C C . GLY A 1 83 ? -6.053 -14.041 12.027 1.00 56.81 83 GLY A C 1
ATOM 658 O O . GLY A 1 83 ? -6.702 -14.238 11.009 1.00 56.81 83 GLY A O 1
ATOM 659 N N . SER A 1 84 ? -6.657 -14.025 13.221 1.00 61.62 84 SER A N 1
ATOM 660 C CA . SER A 1 84 ? -8.105 -14.206 13.425 1.00 61.62 84 SER A CA 1
ATOM 661 C C . SER A 1 84 ? -8.918 -12.908 13.342 1.00 61.62 84 SER A C 1
ATOM 663 O O . SER A 1 84 ? -10.142 -12.945 13.487 1.00 61.62 84 SER A O 1
ATOM 665 N N . VAL A 1 85 ? -8.262 -11.758 13.157 1.00 68.56 85 VAL A N 1
ATOM 666 C CA . VAL A 1 85 ? -8.907 -10.440 13.102 1.00 68.56 85 VAL A CA 1
ATOM 667 C C . VAL A 1 85 ? -8.658 -9.828 11.731 1.00 68.56 85 VAL A C 1
ATOM 669 O O . VAL A 1 85 ? -7.496 -9.647 11.378 1.00 68.56 85 VAL A O 1
ATOM 672 N N . PRO A 1 86 ? -9.709 -9.453 10.981 1.00 77.38 86 PRO A N 1
ATOM 673 C CA . PRO A 1 86 ? -9.536 -8.743 9.724 1.00 77.38 86 PRO A CA 1
ATOM 674 C C . PRO A 1 86 ? -8.729 -7.457 9.913 1.00 77.38 86 PRO A C 1
ATOM 676 O O . PRO A 1 86 ? -9.060 -6.630 10.772 1.00 77.38 86 PRO A O 1
ATOM 679 N N . PHE A 1 87 ? -7.697 -7.276 9.095 1.00 83.06 87 PHE A N 1
ATOM 680 C CA . PHE A 1 87 ? -6.815 -6.113 9.170 1.00 83.06 87 PHE A CA 1
ATOM 681 C C . PHE A 1 87 ? -6.565 -5.468 7.804 1.00 83.06 87 PHE A C 1
ATOM 683 O O . PHE A 1 87 ? -6.787 -6.065 6.752 1.00 83.06 87 PHE A O 1
ATOM 690 N N . ILE A 1 88 ? -6.087 -4.226 7.830 1.00 87.19 88 ILE A N 1
ATOM 691 C CA . ILE A 1 88 ? -5.553 -3.511 6.673 1.00 87.19 88 ILE A CA 1
ATOM 692 C C . ILE A 1 88 ? -4.136 -3.062 7.014 1.00 87.19 88 ILE A C 1
ATOM 694 O O . ILE A 1 88 ? -3.957 -2.290 7.953 1.00 87.19 88 ILE A O 1
ATOM 698 N N . ASP A 1 89 ? -3.151 -3.496 6.238 1.00 86.62 89 ASP A N 1
ATOM 699 C CA . ASP A 1 89 ? -1.776 -3.020 6.347 1.00 86.62 89 ASP A CA 1
ATOM 700 C C . ASP A 1 89 ? -1.536 -1.882 5.349 1.00 86.62 89 ASP A C 1
ATOM 702 O O . ASP A 1 89 ? -1.879 -1.967 4.174 1.00 86.62 89 ASP A O 1
ATOM 706 N N . ILE A 1 90 ? -0.953 -0.786 5.822 1.00 90.12 90 ILE A N 1
ATOM 707 C CA . ILE A 1 90 ? -0.505 0.361 5.038 1.00 90.12 90 ILE A CA 1
ATOM 708 C C . ILE A 1 90 ? 1.010 0.265 4.914 1.00 90.12 90 ILE A C 1
ATOM 710 O O . ILE A 1 90 ? 1.728 0.490 5.886 1.00 90.12 90 ILE A O 1
ATOM 714 N N . LEU A 1 91 ? 1.490 -0.055 3.721 1.00 87.56 91 LEU A N 1
ATOM 715 C CA . LEU A 1 91 ? 2.896 -0.246 3.392 1.00 87.56 91 LEU A CA 1
ATOM 716 C C . LEU A 1 91 ? 3.453 1.018 2.733 1.00 87.56 91 LEU A C 1
ATOM 718 O O . LEU A 1 91 ? 2.912 1.490 1.731 1.00 87.56 91 LEU A O 1
ATOM 722 N N . TYR A 1 92 ? 4.558 1.550 3.254 1.00 88.75 92 TYR A N 1
ATOM 723 C CA . TYR A 1 92 ? 5.183 2.748 2.687 1.00 88.75 92 TYR A CA 1
ATOM 724 C C . TYR A 1 92 ? 6.192 2.398 1.594 1.00 88.75 92 TYR A C 1
ATOM 726 O O . TYR A 1 92 ? 7.174 1.698 1.842 1.00 88.75 92 TYR A O 1
ATOM 734 N N . PHE A 1 93 ? 5.990 2.934 0.396 1.00 89.00 93 PHE A N 1
ATOM 735 C CA . PHE A 1 93 ? 6.858 2.713 -0.753 1.00 89.00 93 PHE A CA 1
ATOM 736 C C . PHE A 1 93 ? 7.625 3.971 -1.164 1.00 89.00 93 PHE A C 1
ATOM 738 O O . PHE A 1 93 ? 7.155 5.097 -1.004 1.00 89.00 93 PHE A O 1
ATOM 745 N N . SER A 1 94 ? 8.789 3.771 -1.765 1.00 89.94 94 SER A N 1
ATOM 746 C CA . SER A 1 94 ? 9.592 4.809 -2.410 1.00 89.94 94 SER A CA 1
ATOM 747 C C . SER A 1 94 ? 9.937 4.384 -3.833 1.00 89.94 94 SER A C 1
ATOM 749 O O . SER A 1 94 ? 9.951 3.195 -4.140 1.00 89.94 94 SER A O 1
ATOM 751 N N . GLU A 1 95 ? 10.243 5.346 -4.698 1.00 90.31 95 GLU A N 1
ATOM 752 C CA . GLU A 1 95 ? 10.839 5.060 -6.003 1.00 90.31 95 GLU A CA 1
ATOM 753 C C . GLU A 1 95 ? 12.365 5.130 -5.899 1.00 90.31 95 GLU A C 1
ATOM 755 O O . GLU A 1 95 ? 12.911 6.064 -5.305 1.00 90.31 95 GLU A O 1
ATOM 760 N N . ILE A 1 96 ? 13.057 4.162 -6.495 1.00 85.25 96 ILE A N 1
ATOM 761 C CA . ILE A 1 96 ? 14.511 4.197 -6.670 1.00 85.25 96 ILE A CA 1
ATOM 762 C C . ILE A 1 96 ? 14.874 3.943 -8.126 1.00 85.25 96 ILE A C 1
ATOM 764 O O . ILE A 1 96 ? 14.294 3.085 -8.787 1.00 85.25 96 ILE A O 1
ATOM 768 N N . THR A 1 97 ? 15.877 4.657 -8.628 1.00 86.12 97 THR A N 1
ATOM 769 C CA . THR A 1 97 ? 16.454 4.364 -9.942 1.00 86.12 97 THR A CA 1
ATOM 770 C C . THR A 1 97 ? 17.503 3.272 -9.791 1.00 86.12 97 THR A C 1
ATOM 772 O O . THR A 1 97 ? 18.526 3.453 -9.126 1.00 86.12 97 THR A O 1
ATOM 775 N N . ALA A 1 98 ? 17.249 2.117 -10.396 1.00 78.00 98 ALA A N 1
ATOM 776 C CA . ALA A 1 98 ? 18.191 1.017 -10.435 1.00 78.00 98 ALA A CA 1
ATOM 777 C C . ALA A 1 98 ? 19.402 1.361 -11.315 1.00 78.00 98 ALA A C 1
ATOM 779 O O . ALA A 1 98 ? 19.330 2.170 -12.238 1.00 78.00 98 ALA A O 1
ATOM 780 N N . ARG A 1 99 ? 20.535 0.688 -11.079 1.00 78.19 99 ARG A N 1
ATOM 781 C CA . ARG A 1 99 ? 21.787 0.925 -11.825 1.00 78.19 99 ARG A CA 1
ATOM 782 C C . ARG A 1 99 ? 21.650 0.720 -13.340 1.00 78.19 99 ARG A C 1
ATOM 784 O O . ARG A 1 99 ? 22.402 1.314 -14.104 1.00 78.19 99 ARG A O 1
ATOM 791 N N . TRP A 1 100 ? 20.723 -0.136 -13.761 1.00 75.44 100 TRP A N 1
ATOM 792 C CA . TRP A 1 100 ? 20.427 -0.419 -15.165 1.00 75.44 100 TRP A CA 1
ATOM 793 C C . TRP A 1 100 ? 19.462 0.599 -15.804 1.00 75.44 100 TRP A C 1
ATOM 795 O O . TRP A 1 100 ? 19.147 0.469 -16.981 1.00 75.44 100 TRP A O 1
ATOM 805 N N . GLY A 1 101 ? 19.031 1.625 -15.060 1.00 84.81 101 GLY A N 1
ATOM 806 C CA . GLY A 1 101 ? 18.267 2.770 -15.563 1.00 84.81 101 GLY A CA 1
ATOM 807 C C . GLY A 1 101 ? 16.759 2.722 -15.313 1.00 84.81 101 GLY A C 1
ATOM 808 O O . GLY A 1 101 ? 16.109 3.753 -15.456 1.00 84.81 101 GLY A O 1
ATOM 809 N N . GLY A 1 102 ? 16.192 1.581 -14.913 1.00 82.19 102 GLY A N 1
ATOM 810 C CA . GLY A 1 102 ? 14.766 1.501 -14.582 1.00 82.19 102 GLY A CA 1
ATOM 811 C C . GLY A 1 102 ? 14.415 2.052 -13.210 1.00 82.19 102 GLY A C 1
ATOM 812 O O . GLY A 1 102 ? 15.282 2.269 -12.360 1.00 82.19 102 GLY A O 1
ATOM 813 N N . VAL A 1 103 ? 13.119 2.271 -12.997 1.00 87.75 103 VAL A N 1
ATOM 814 C CA . VAL A 1 103 ? 12.563 2.757 -11.731 1.00 87.75 103 VAL A CA 1
ATOM 815 C C . VAL A 1 103 ? 11.877 1.603 -11.015 1.00 87.75 103 VAL A C 1
ATOM 817 O O . VAL A 1 103 ? 10.957 0.994 -11.555 1.00 87.75 103 VAL A O 1
ATOM 820 N N . LEU A 1 104 ? 12.316 1.334 -9.791 1.00 81.50 104 LEU A N 1
ATOM 821 C CA . LEU A 1 104 ? 11.724 0.343 -8.903 1.00 81.50 104 LEU A CA 1
ATOM 822 C C . LEU A 1 104 ? 10.860 1.036 -7.854 1.00 81.50 104 LEU A C 1
ATOM 824 O O . LEU A 1 104 ? 11.267 2.048 -7.284 1.00 81.50 104 LEU A O 1
ATOM 828 N N . VAL A 1 105 ? 9.710 0.445 -7.557 1.00 84.81 105 VAL A N 1
ATOM 829 C CA . VAL A 1 105 ? 8.848 0.800 -6.429 1.00 84.81 105 VAL A CA 1
ATOM 830 C C . VAL A 1 105 ? 9.160 -0.162 -5.293 1.00 84.81 105 VAL A C 1
ATOM 832 O O . VAL A 1 105 ? 9.027 -1.377 -5.443 1.00 84.81 105 VAL A O 1
ATOM 835 N N . VAL A 1 106 ? 9.627 0.376 -4.170 1.00 81.62 106 VAL A N 1
ATOM 836 C CA . VAL A 1 106 ? 10.248 -0.415 -3.106 1.00 81.62 106 VAL A CA 1
ATOM 837 C C . VAL A 1 106 ? 9.677 -0.115 -1.726 1.00 81.62 106 VAL A C 1
ATOM 839 O O . VAL A 1 106 ? 9.495 1.047 -1.377 1.00 81.62 106 VAL A O 1
ATOM 842 N N . ASN A 1 107 ? 9.426 -1.153 -0.926 1.00 80.12 107 ASN A N 1
ATOM 843 C CA . ASN A 1 107 ? 9.088 -1.037 0.497 1.00 80.12 107 ASN A CA 1
ATOM 844 C C . ASN A 1 107 ? 10.276 -1.519 1.347 1.00 80.12 107 ASN A C 1
ATOM 846 O O . ASN A 1 107 ? 10.821 -2.608 1.125 1.00 80.12 107 ASN A O 1
ATOM 850 N N . TYR A 1 108 ? 10.687 -0.679 2.297 1.00 67.75 108 TYR A N 1
ATOM 851 C CA . TYR A 1 108 ? 11.825 -0.914 3.187 1.00 67.75 108 TYR A CA 1
ATOM 852 C C . TYR A 1 108 ? 11.351 -1.469 4.539 1.00 67.75 108 TYR A C 1
ATOM 854 O O . TYR A 1 108 ? 10.325 -1.039 5.057 1.00 67.75 108 TYR A O 1
ATOM 862 N N . CYS A 1 109 ? 12.126 -2.388 5.129 1.00 58.28 109 CYS A N 1
ATOM 863 C CA . CYS A 1 109 ? 11.959 -2.792 6.530 1.00 58.28 109 CYS A CA 1
ATOM 864 C C . CYS A 1 109 ? 12.627 -1.762 7.449 1.00 58.28 109 CYS A C 1
ATOM 866 O O . CYS A 1 109 ? 13.807 -1.461 7.247 1.00 58.28 109 CYS A O 1
ATOM 868 N N . CYS A 1 110 ? 11.926 -1.276 8.474 1.00 42.62 110 CYS A N 1
ATOM 869 C CA . CYS A 1 110 ? 12.472 -0.315 9.439 1.00 42.62 110 CYS A CA 1
ATOM 870 C C . CYS A 1 110 ? 13.452 -0.924 10.467 1.00 42.62 110 CYS A C 1
ATOM 872 O O . CYS A 1 110 ? 14.107 -0.153 11.161 1.00 42.62 110 CYS A O 1
ATOM 874 N N . ASP A 1 111 ? 13.600 -2.257 10.561 1.00 35.06 111 ASP A N 1
ATOM 875 C CA . ASP A 1 111 ? 14.285 -2.901 11.706 1.00 35.06 111 ASP A CA 1
ATOM 876 C C . ASP A 1 111 ? 15.333 -3.976 11.337 1.00 35.06 111 ASP A C 1
ATOM 878 O O . ASP A 1 111 ? 15.446 -5.034 11.956 1.00 35.06 111 ASP A O 1
ATOM 882 N N . CYS A 1 112 ? 16.142 -3.729 10.305 1.00 41.94 112 CYS A N 1
ATOM 883 C CA . CYS A 1 112 ? 17.215 -4.654 9.924 1.00 41.94 112 CYS A CA 1
ATOM 884 C C . CYS A 1 112 ? 18.507 -4.433 10.737 1.00 41.94 112 CYS A C 1
ATOM 886 O O . CYS A 1 112 ? 19.513 -3.960 10.203 1.00 41.94 112 CYS A O 1
ATOM 888 N N . ALA A 1 113 ? 18.513 -4.869 12.001 1.00 28.08 113 ALA A N 1
ATOM 889 C CA . ALA A 1 113 ? 19.705 -5.498 12.572 1.00 28.08 113 ALA A CA 1
ATOM 890 C C . ALA A 1 113 ? 19.878 -6.874 11.900 1.00 28.08 113 ALA A C 1
ATOM 892 O O . ALA A 1 113 ? 18.905 -7.586 11.663 1.00 28.08 113 ALA A O 1
ATOM 893 N N . GLY A 1 114 ? 21.102 -7.211 11.488 1.00 31.16 114 GLY A N 1
ATOM 894 C CA . GLY A 1 114 ? 21.328 -8.303 10.540 1.00 31.16 114 GLY A CA 1
ATOM 895 C C . GLY A 1 114 ? 20.827 -9.664 11.026 1.00 31.16 114 GLY A C 1
ATOM 896 O O . GLY A 1 114 ? 21.236 -10.088 12.099 1.00 31.16 114 GLY A O 1
ATOM 897 N N . VAL A 1 115 ? 20.011 -10.347 10.205 1.00 30.88 115 VAL A N 1
ATOM 898 C CA . VAL A 1 115 ? 20.023 -11.806 9.945 1.00 30.88 115 VAL A CA 1
ATOM 899 C C . VAL A 1 115 ? 18.926 -12.214 8.933 1.00 30.88 115 VAL A C 1
ATOM 901 O O . VAL A 1 115 ? 17.756 -11.898 9.084 1.00 30.88 115 VAL A O 1
ATOM 904 N N . VAL A 1 116 ? 19.397 -12.949 7.913 1.00 27.77 116 VAL A N 1
ATOM 905 C CA . VAL A 1 116 ? 18.797 -13.996 7.050 1.00 27.77 116 VAL A CA 1
ATOM 906 C C . VAL A 1 116 ? 17.472 -13.734 6.310 1.00 27.77 116 VAL A C 1
ATOM 908 O O . VAL A 1 116 ? 16.376 -13.814 6.849 1.00 27.77 116 VAL A O 1
ATOM 911 N N . ILE A 1 117 ? 17.617 -13.611 4.986 1.00 34.53 117 ILE A N 1
ATOM 912 C CA . ILE A 1 117 ? 16.561 -13.686 3.974 1.00 34.53 117 ILE A CA 1
ATOM 913 C C . ILE A 1 117 ? 16.399 -15.145 3.524 1.00 34.53 117 ILE A C 1
ATOM 915 O O . ILE A 1 117 ? 17.369 -15.773 3.089 1.00 34.53 117 ILE A O 1
ATOM 919 N N . SER A 1 118 ? 15.172 -15.663 3.544 1.00 23.70 118 SER A N 1
ATOM 920 C CA . SER A 1 118 ? 14.803 -16.840 2.755 1.00 23.70 118 SER A CA 1
ATOM 921 C C . SER A 1 118 ? 14.514 -16.383 1.319 1.00 23.70 118 SER A C 1
ATOM 923 O O . SER A 1 118 ? 13.572 -15.637 1.085 1.00 23.70 118 SER A O 1
ATOM 925 N N . SER A 1 119 ? 15.396 -16.792 0.399 1.00 29.75 119 SER A N 1
ATOM 926 C CA . SER A 1 119 ? 15.462 -16.494 -1.048 1.00 29.75 119 SER A CA 1
ATOM 927 C C . SER A 1 119 ? 15.757 -15.044 -1.483 1.00 29.75 119 SER A C 1
ATOM 929 O O . SER A 1 119 ? 15.024 -14.450 -2.263 1.00 29.75 119 SER A O 1
ATOM 931 N N . CYS A 1 120 ? 16.933 -14.538 -1.084 1.00 34.00 120 CYS A N 1
ATOM 932 C CA . CYS A 1 120 ? 17.739 -13.585 -1.862 1.00 34.00 120 CYS A CA 1
ATOM 933 C C . CYS A 1 120 ? 18.986 -14.301 -2.408 1.00 34.00 120 CYS A C 1
ATOM 935 O O . CYS A 1 120 ? 19.658 -15.049 -1.692 1.00 34.00 120 CYS A O 1
ATOM 937 N N . SER A 1 121 ? 19.360 -14.052 -3.662 1.00 31.16 121 SER A N 1
ATOM 938 C CA . SER A 1 121 ? 20.579 -14.604 -4.262 1.00 31.16 121 SER A CA 1
ATOM 939 C C . SER A 1 121 ? 21.849 -13.872 -3.777 1.00 31.16 121 SER A C 1
ATOM 941 O O . SER A 1 121 ? 22.272 -12.867 -4.338 1.00 31.16 121 SER A O 1
ATOM 943 N N . LYS A 1 122 ? 22.434 -14.399 -2.697 1.00 27.33 122 LYS A N 1
ATOM 944 C CA . LYS A 1 122 ? 23.827 -14.418 -2.173 1.00 27.33 122 LYS A CA 1
ATOM 945 C C . LYS A 1 122 ? 24.966 -13.451 -2.614 1.00 27.33 122 LYS A C 1
ATOM 947 O O . LYS A 1 122 ? 26.104 -13.756 -2.263 1.00 27.33 122 LYS A O 1
ATOM 952 N N . LYS A 1 123 ? 24.786 -12.303 -3.286 1.00 30.61 123 LYS A N 1
ATOM 953 C CA . LYS A 1 123 ? 25.926 -11.363 -3.520 1.00 30.61 123 LYS A CA 1
ATOM 954 C C . LYS A 1 123 ? 25.708 -9.873 -3.235 1.00 30.61 123 LYS A C 1
ATOM 956 O O . LYS A 1 123 ? 26.670 -9.117 -3.318 1.00 30.61 123 LYS A O 1
ATOM 961 N N . THR A 1 124 ? 24.527 -9.446 -2.803 1.00 34.88 124 THR A N 1
ATOM 962 C CA . THR A 1 124 ? 24.273 -8.044 -2.425 1.00 34.88 124 THR A CA 1
ATOM 963 C C . THR A 1 124 ? 23.295 -7.980 -1.260 1.00 34.88 124 THR A C 1
ATOM 965 O O . THR A 1 124 ? 22.170 -8.456 -1.381 1.00 34.88 124 THR A O 1
ATOM 968 N N . CYS A 1 125 ? 23.719 -7.391 -0.140 1.00 33.75 125 CYS A N 1
ATOM 969 C CA . CYS A 1 125 ? 22.817 -6.961 0.925 1.00 33.75 125 CYS A CA 1
ATOM 970 C C . CYS A 1 125 ? 22.194 -5.614 0.531 1.00 33.75 125 CYS A C 1
ATOM 972 O O . CYS A 1 125 ? 22.922 -4.666 0.247 1.00 33.75 125 CYS A O 1
ATOM 974 N N . GLY A 1 126 ? 20.865 -5.527 0.543 1.00 41.16 126 GLY A N 1
ATOM 975 C CA . GLY A 1 126 ? 20.109 -4.278 0.448 1.00 41.16 126 GLY A CA 1
ATOM 976 C C . GLY A 1 126 ? 18.685 -4.514 0.950 1.00 41.16 126 GLY A C 1
ATOM 977 O O . GLY A 1 126 ? 18.000 -5.389 0.432 1.00 41.16 126 GLY A O 1
ATOM 978 N N . CYS A 1 127 ? 18.284 -3.799 2.002 1.00 50.78 127 CYS A N 1
ATOM 979 C CA . CYS A 1 127 ? 17.050 -3.979 2.776 1.00 50.78 127 CYS A CA 1
ATOM 980 C C . CYS A 1 127 ? 15.774 -3.647 1.982 1.00 50.78 127 CYS A C 1
ATOM 982 O O . CYS A 1 127 ? 15.181 -2.595 2.193 1.00 50.78 127 CYS A O 1
ATOM 984 N N . LEU A 1 128 ? 15.342 -4.530 1.086 1.00 53.09 128 LEU A N 1
ATOM 985 C CA . LEU A 1 128 ? 14.092 -4.402 0.335 1.00 53.09 128 LEU A CA 1
ATOM 986 C C . LEU A 1 128 ? 13.205 -5.610 0.654 1.00 53.09 128 LEU A C 1
ATOM 988 O O . LEU A 1 128 ? 13.607 -6.738 0.380 1.00 53.09 128 LEU A O 1
ATOM 992 N N . ILE A 1 129 ? 12.029 -5.387 1.251 1.00 60.38 129 ILE A N 1
ATOM 993 C CA . ILE A 1 129 ? 11.055 -6.469 1.499 1.00 60.38 129 ILE A CA 1
ATOM 994 C C . ILE A 1 129 ? 10.325 -6.795 0.193 1.00 60.38 129 ILE A C 1
ATOM 996 O O . ILE A 1 129 ? 10.112 -7.957 -0.144 1.00 60.38 129 ILE A O 1
ATOM 1000 N N . CYS A 1 130 ? 9.958 -5.757 -0.560 1.00 68.44 130 CYS A N 1
ATOM 1001 C CA . CYS A 1 130 ? 9.305 -5.869 -1.858 1.00 68.44 130 CYS A CA 1
ATOM 1002 C C . CYS A 1 130 ? 9.912 -4.846 -2.817 1.00 68.44 130 CYS A C 1
ATOM 1004 O O . CYS A 1 130 ? 10.088 -3.682 -2.450 1.00 68.44 130 CYS A O 1
ATOM 1006 N N . ALA A 1 131 ? 10.210 -5.286 -4.037 1.00 75.81 131 ALA A N 1
ATOM 1007 C CA . ALA A 1 131 ? 10.618 -4.439 -5.145 1.00 75.81 131 ALA A CA 1
ATOM 1008 C C . ALA A 1 131 ? 9.878 -4.900 -6.401 1.00 75.81 131 ALA A C 1
ATOM 1010 O O . ALA A 1 131 ? 9.837 -6.096 -6.690 1.00 75.81 131 ALA A O 1
ATOM 1011 N N . SER A 1 132 ? 9.307 -3.953 -7.132 1.00 78.19 132 SER A N 1
ATOM 1012 C CA . SER A 1 132 ? 8.637 -4.204 -8.408 1.00 78.19 132 SER A CA 1
ATOM 1013 C C . SER A 1 132 ? 9.012 -3.108 -9.387 1.00 78.19 132 SER A C 1
ATOM 1015 O O . SER A 1 132 ? 9.257 -1.970 -8.972 1.00 78.19 132 SER A O 1
ATOM 1017 N N . ASP A 1 133 ? 9.050 -3.429 -10.676 1.00 80.69 133 ASP A N 1
ATOM 1018 C CA . ASP A 1 133 ? 9.221 -2.405 -11.694 1.00 80.69 133 ASP A CA 1
ATOM 1019 C C . ASP A 1 133 ? 8.032 -1.444 -11.654 1.00 80.69 133 ASP A C 1
ATOM 1021 O O . ASP A 1 133 ? 6.875 -1.833 -11.474 1.00 80.69 133 ASP A O 1
ATOM 1025 N N . ARG A 1 134 ? 8.313 -0.149 -11.801 1.00 85.25 134 ARG A N 1
ATOM 1026 C CA . ARG A 1 134 ? 7.275 0.883 -11.757 1.00 85.25 134 ARG A CA 1
ATOM 1027 C C . ARG A 1 134 ? 6.191 0.639 -12.805 1.00 85.25 134 ARG A C 1
ATOM 1029 O O . ARG A 1 134 ? 5.032 0.936 -12.545 1.00 85.25 134 ARG A O 1
ATOM 1036 N N . GLU A 1 135 ? 6.567 0.109 -13.962 1.00 83.06 135 GLU A N 1
ATOM 1037 C CA . GLU A 1 135 ? 5.659 -0.193 -15.075 1.00 83.06 135 GLU A CA 1
ATOM 1038 C C . GLU A 1 135 ? 4.697 -1.350 -14.767 1.00 83.06 135 GLU A C 1
ATOM 1040 O O . GLU A 1 135 ? 3.606 -1.395 -15.328 1.00 83.06 135 GLU A O 1
ATOM 1045 N N . ASP A 1 136 ? 5.043 -2.241 -13.831 1.00 78.44 136 ASP A N 1
ATOM 1046 C CA . ASP A 1 136 ? 4.137 -3.308 -13.398 1.00 78.44 136 ASP A CA 1
ATOM 1047 C C . ASP A 1 136 ? 3.044 -2.786 -12.462 1.00 78.44 136 ASP A C 1
ATOM 1049 O O . ASP A 1 136 ? 1.911 -3.276 -12.470 1.00 78.44 136 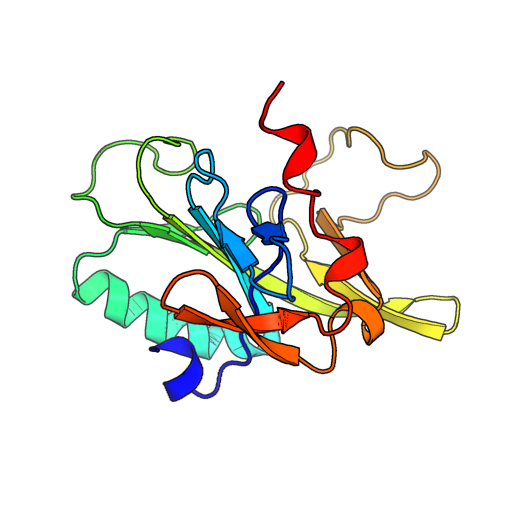ASP A O 1
ATOM 1053 N N . ILE A 1 137 ? 3.371 -1.766 -11.665 1.00 79.19 137 ILE A N 1
ATOM 1054 C CA . ILE A 1 137 ? 2.422 -1.134 -10.746 1.00 79.19 137 ILE A CA 1
ATOM 1055 C C . ILE A 1 137 ? 1.611 -0.050 -11.461 1.00 79.19 137 ILE A C 1
ATOM 1057 O O . ILE A 1 137 ? 0.393 0.014 -11.311 1.00 79.19 137 ILE A O 1
ATOM 1061 N N . PHE A 1 138 ? 2.251 0.796 -12.264 1.00 87.19 138 PHE A N 1
ATOM 1062 C 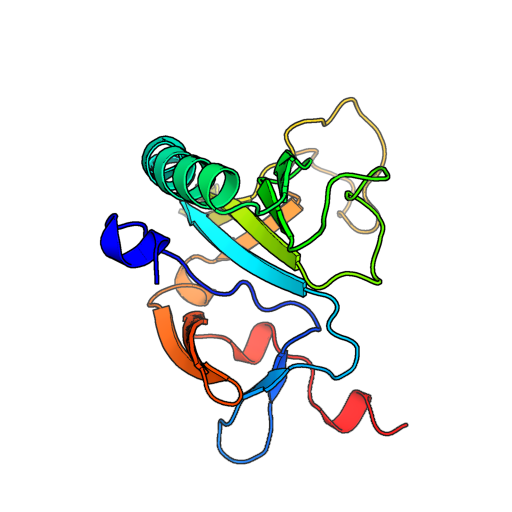CA . PHE A 1 138 ? 1.646 2.010 -12.803 1.00 87.19 138 PHE A CA 1
ATOM 1063 C C . PHE A 1 138 ? 1.495 1.972 -14.333 1.00 87.19 138 PHE A C 1
ATOM 1065 O O . PHE A 1 138 ? 2.415 1.547 -15.023 1.00 87.19 138 PHE A O 1
ATOM 1072 N N . PRO A 1 139 ? 0.390 2.511 -14.890 1.00 91.62 139 PRO A N 1
ATOM 1073 C CA . PRO A 1 139 ? -0.668 3.255 -14.199 1.00 91.62 139 PRO A CA 1
ATOM 1074 C C . PRO A 1 139 ? -1.561 2.352 -13.341 1.00 91.62 139 PRO A C 1
ATOM 1076 O O . PRO A 1 139 ? -1.713 1.170 -13.631 1.00 91.62 139 PRO A O 1
ATOM 1079 N N . LEU A 1 140 ? -2.167 2.910 -12.292 1.00 90.69 140 LEU A N 1
ATOM 1080 C CA . LEU A 1 140 ? -3.175 2.187 -11.519 1.00 90.69 140 LEU A CA 1
ATOM 1081 C C . LEU A 1 140 ? -4.462 2.063 -12.338 1.00 90.69 140 LEU A C 1
ATOM 1083 O O . LEU A 1 140 ? -4.865 2.998 -13.035 1.00 90.69 140 LEU A O 1
ATOM 1087 N N . ARG A 1 141 ? -5.132 0.918 -12.232 1.00 88.94 141 ARG A N 1
ATOM 1088 C CA . ARG A 1 141 ? -6.457 0.678 -12.807 1.00 88.94 141 ARG A CA 1
ATOM 1089 C C . ARG A 1 141 ? -7.447 0.436 -11.690 1.00 88.94 141 ARG A C 1
ATOM 1091 O O . ARG A 1 141 ? -7.176 -0.325 -10.768 1.00 88.94 141 ARG A O 1
ATOM 1098 N N . ARG A 1 142 ? -8.616 1.063 -11.781 1.00 89.00 142 ARG A N 1
ATOM 1099 C CA . ARG A 1 142 ? -9.718 0.720 -10.889 1.00 89.00 142 ARG A CA 1
ATOM 1100 C C . ARG A 1 142 ? -10.386 -0.548 -11.387 1.00 89.00 142 ARG A C 1
ATOM 1102 O O . ARG A 1 142 ? -10.869 -0.585 -12.514 1.00 89.00 142 ARG A O 1
ATOM 1109 N N . MET A 1 143 ? -10.374 -1.582 -10.558 1.00 87.25 143 MET A N 1
ATOM 1110 C CA . MET A 1 143 ? -10.992 -2.866 -10.872 1.00 87.25 143 MET A CA 1
ATOM 1111 C C . MET A 1 143 ? -11.930 -3.274 -9.745 1.00 87.25 143 MET A C 1
ATOM 1113 O O . MET A 1 143 ? -11.761 -2.881 -8.587 1.00 87.25 143 MET A O 1
ATOM 1117 N N . ARG A 1 144 ? -12.932 -4.076 -10.097 1.00 87.50 144 ARG A N 1
ATOM 1118 C CA . ARG A 1 144 ? -13.887 -4.607 -9.134 1.00 87.50 144 ARG A CA 1
ATOM 1119 C C . ARG A 1 144 ? -13.305 -5.842 -8.443 1.00 87.50 144 ARG A C 1
ATOM 1121 O O . ARG A 1 144 ? -12.955 -6.812 -9.111 1.00 87.50 144 ARG A O 1
ATOM 1128 N N . VAL A 1 145 ? -13.247 -5.802 -7.113 1.00 85.69 145 VAL A N 1
ATOM 1129 C CA . VAL A 1 145 ? -12.884 -6.924 -6.240 1.00 85.69 145 VAL A CA 1
ATOM 1130 C C . VAL A 1 145 ? -14.062 -7.201 -5.309 1.00 85.69 145 VAL A C 1
ATOM 1132 O O . VAL A 1 145 ? -14.332 -6.430 -4.385 1.00 85.69 145 VAL A O 1
ATOM 1135 N N . GLY A 1 146 ? -14.810 -8.275 -5.572 1.00 84.12 146 GLY A N 1
ATOM 1136 C CA . GLY A 1 146 ? -16.102 -8.499 -4.912 1.00 84.12 146 GLY A CA 1
ATOM 1137 C C . GLY A 1 146 ? -17.070 -7.330 -5.155 1.00 84.12 146 GLY A C 1
ATOM 1138 O O . GLY A 1 146 ? -17.395 -7.016 -6.301 1.00 84.12 146 GLY A O 1
ATOM 1139 N N . ASP A 1 147 ? -17.504 -6.660 -4.086 1.00 83.88 147 ASP A N 1
ATOM 1140 C CA . ASP A 1 147 ? -18.403 -5.493 -4.152 1.00 83.88 147 ASP A CA 1
ATOM 1141 C C . ASP A 1 147 ? -17.680 -4.142 -4.057 1.00 83.88 147 ASP A C 1
ATOM 1143 O O . ASP A 1 147 ? -18.318 -3.091 -3.994 1.00 83.88 147 ASP A O 1
ATOM 1147 N N . MET A 1 148 ? -16.346 -4.152 -4.057 1.00 85.88 148 MET A N 1
ATOM 1148 C CA . MET A 1 148 ? -15.526 -2.947 -3.967 1.00 85.88 148 MET A CA 1
ATOM 1149 C C . MET A 1 148 ? -14.896 -2.610 -5.315 1.00 85.88 148 MET A C 1
ATOM 1151 O O . MET A 1 148 ? -14.469 -3.494 -6.052 1.00 85.88 148 MET A O 1
ATOM 1155 N N . GLU A 1 149 ? -14.779 -1.319 -5.610 1.00 88.94 149 GLU A N 1
ATOM 1156 C CA . GLU A 1 149 ? -13.937 -0.812 -6.693 1.00 88.94 149 GLU A CA 1
ATOM 1157 C C . GLU A 1 149 ? -12.636 -0.285 -6.083 1.00 88.94 149 GLU A C 1
ATOM 1159 O O . GLU A 1 149 ? -12.660 0.641 -5.268 1.00 88.94 149 GLU A O 1
ATOM 1164 N N . LEU A 1 150 ? -11.508 -0.904 -6.434 1.00 88.38 150 LEU A N 1
ATOM 1165 C CA . LEU A 1 150 ? -10.213 -0.651 -5.806 1.00 88.38 150 LEU A CA 1
ATOM 1166 C C . LEU A 1 150 ? -9.151 -0.268 -6.849 1.00 88.38 150 LEU A C 1
ATOM 1168 O O . LEU A 1 150 ? -9.173 -0.801 -7.959 1.00 88.38 150 LEU A O 1
ATOM 1172 N N . PRO A 1 151 ? -8.217 0.642 -6.522 1.00 90.69 151 PRO A N 1
ATOM 1173 C CA . PRO A 1 151 ? -7.060 0.930 -7.363 1.00 90.69 151 PRO A CA 1
ATOM 1174 C C . PRO A 1 151 ? -6.041 -0.213 -7.273 1.00 90.69 151 PRO A C 1
ATOM 1176 O O . PRO A 1 151 ? -5.518 -0.502 -6.200 1.00 90.69 151 PRO A O 1
ATOM 1179 N N . LEU A 1 152 ? -5.753 -0.861 -8.396 1.00 87.75 152 LEU A N 1
ATOM 1180 C CA . LEU A 1 152 ? -4.853 -2.008 -8.505 1.00 87.75 152 LEU A CA 1
ATOM 1181 C C . LEU A 1 152 ? -3.759 -1.759 -9.559 1.00 87.75 152 LEU A C 1
ATOM 1183 O O . LEU A 1 152 ? -3.963 -0.946 -10.467 1.00 87.75 152 LEU A O 1
ATOM 1187 N N . PRO A 1 153 ? -2.616 -2.462 -9.473 1.00 84.94 153 PRO A N 1
ATOM 1188 C CA . PRO A 1 153 ? -1.602 -2.484 -10.523 1.00 84.94 153 PRO A CA 1
ATOM 1189 C C . PRO A 1 153 ? -2.176 -2.773 -11.916 1.00 84.94 153 PRO A C 1
ATOM 1191 O O . PRO A 1 153 ? -3.007 -3.668 -12.063 1.00 84.94 153 PRO A O 1
ATOM 1194 N N . SER A 1 154 ? -1.734 -2.055 -12.956 1.00 78.81 154 SER A N 1
ATOM 1195 C CA . SER A 1 154 ? -2.212 -2.336 -14.325 1.00 78.81 154 SER A CA 1
ATOM 1196 C C . SER A 1 154 ? -1.773 -3.697 -14.854 1.00 78.81 154 SER A C 1
ATOM 1198 O O . SER A 1 154 ? -2.527 -4.306 -15.616 1.00 78.81 154 SER A O 1
ATOM 1200 N N . ASN A 1 155 ? -0.601 -4.187 -14.441 1.00 75.06 155 ASN A N 1
ATOM 1201 C CA . ASN A 1 155 ? -0.103 -5.510 -14.796 1.00 75.06 155 ASN A CA 1
ATOM 1202 C C . ASN A 1 155 ? -0.367 -6.529 -13.679 1.00 75.06 155 ASN A C 1
ATOM 1204 O O . ASN A 1 155 ? 0.531 -7.208 -13.194 1.00 75.06 155 ASN A O 1
ATOM 1208 N N . ILE A 1 156 ? -1.621 -6.652 -13.243 1.00 70.06 156 ILE A N 1
ATOM 1209 C CA . ILE A 1 156 ? -1.956 -7.517 -12.107 1.00 70.06 156 ILE A CA 1
ATOM 1210 C C . ILE A 1 156 ? -1.770 -9.024 -12.391 1.00 70.06 156 ILE A C 1
ATOM 1212 O O . ILE A 1 156 ? -1.661 -9.834 -11.471 1.00 70.06 156 ILE A O 1
ATOM 1216 N N . SER A 1 157 ? -1.684 -9.408 -13.669 1.00 62.59 157 SER A N 1
ATOM 1217 C CA . SER A 1 157 ? -1.509 -10.801 -14.100 1.00 62.59 157 SER A CA 1
ATOM 1218 C C . SER A 1 157 ? -0.207 -11.447 -13.611 1.00 62.59 157 SER A C 1
ATOM 1220 O O . SER A 1 157 ? -0.163 -12.662 -13.443 1.00 62.59 157 SER A O 1
ATOM 1222 N N . SER A 1 158 ? 0.827 -10.650 -13.325 1.00 54.44 158 SER A N 1
ATOM 1223 C CA . SER A 1 158 ? 2.102 -11.132 -12.782 1.00 54.44 158 SER A CA 1
ATOM 1224 C C . SER A 1 158 ? 2.063 -11.402 -11.271 1.00 54.44 158 SER A C 1
ATOM 1226 O O . SER A 1 158 ? 3.028 -11.935 -10.725 1.00 54.44 158 SER A O 1
ATOM 1228 N N . VAL A 1 159 ? 0.960 -11.053 -10.594 1.00 53.38 159 VAL A N 1
ATOM 1229 C CA . VAL A 1 159 ? 0.855 -11.035 -9.124 1.00 53.38 159 VAL A CA 1
ATOM 1230 C C . VAL A 1 159 ? -0.375 -11.770 -8.570 1.00 53.38 159 VAL A C 1
ATOM 1232 O O . VAL A 1 159 ? -0.489 -11.923 -7.355 1.00 53.38 159 VAL A O 1
ATOM 1235 N N . ILE A 1 160 ? -1.288 -12.242 -9.428 1.00 58.09 160 ILE A N 1
ATOM 1236 C CA . ILE A 1 160 ? -2.468 -13.033 -9.036 1.00 58.09 160 ILE A CA 1
ATOM 1237 C C . ILE A 1 160 ? -2.148 -14.526 -9.056 1.00 58.09 160 ILE A C 1
ATOM 1239 O O . ILE A 1 160 ? -1.553 -15.037 -10.005 1.00 58.09 160 ILE A O 1
ATOM 1243 N N . VAL A 1 161 ? -2.639 -15.245 -8.046 1.00 54.38 161 VAL A N 1
ATOM 1244 C CA . VAL A 1 161 ? -2.675 -16.710 -8.053 1.00 54.38 161 VAL A CA 1
ATOM 1245 C C . VAL A 1 161 ? -3.958 -17.165 -8.764 1.00 54.38 161 VAL A C 1
ATOM 1247 O O . VAL A 1 161 ? -5.049 -16.736 -8.380 1.00 54.38 161 VAL A O 1
ATOM 1250 N N . PRO A 1 162 ? -3.879 -18.014 -9.805 1.00 56.97 162 PRO A N 1
ATOM 1251 C CA . PRO A 1 162 ? -5.072 -18.571 -10.443 1.00 56.97 162 PRO A CA 1
ATOM 1252 C C . PRO A 1 162 ? -5.968 -19.330 -9.444 1.00 56.97 162 PRO A C 1
ATOM 1254 O O . PRO A 1 162 ? -5.472 -20.157 -8.683 1.00 56.97 162 PRO A O 1
ATOM 1257 N N . ASP A 1 163 ? -7.289 -19.109 -9.482 1.00 52.59 163 ASP A N 1
ATOM 1258 C CA . ASP A 1 163 ? -8.265 -19.721 -8.549 1.00 52.59 163 ASP A CA 1
ATOM 1259 C C . ASP A 1 163 ? -8.218 -21.264 -8.550 1.00 52.59 163 ASP A C 1
ATOM 1261 O O . ASP A 1 163 ? -8.404 -21.921 -7.530 1.00 52.59 163 ASP A O 1
ATOM 1265 N N . GLN A 1 164 ? -7.849 -21.858 -9.687 1.00 53.97 164 GLN A N 1
ATOM 1266 C CA . GLN A 1 164 ? -7.667 -23.304 -9.868 1.00 53.97 164 GLN A CA 1
ATOM 1267 C C . GLN A 1 164 ? -6.664 -23.967 -8.900 1.00 53.97 164 GLN A C 1
ATOM 1269 O O . GLN A 1 164 ? -6.690 -25.187 -8.768 1.00 53.97 164 GLN A O 1
ATOM 1274 N N . PHE A 1 165 ? -5.818 -23.204 -8.199 1.00 52.88 165 PHE A N 1
ATOM 1275 C CA . PHE A 1 165 ? -4.908 -23.737 -7.176 1.00 52.88 165 PHE A CA 1
ATOM 1276 C C . PHE A 1 165 ? -5.545 -23.925 -5.788 1.00 52.88 165 PHE A C 1
ATOM 1278 O O . PHE A 1 165 ? -4.906 -24.513 -4.922 1.00 52.88 165 PHE A O 1
ATOM 1285 N N . TYR A 1 166 ? -6.774 -23.447 -5.560 1.00 49.91 166 TYR A N 1
ATOM 1286 C CA . TYR A 1 166 ? -7.433 -23.489 -4.244 1.00 49.91 166 TYR A CA 1
ATOM 1287 C C . TYR A 1 166 ? -8.552 -24.538 -4.124 1.00 49.91 166 TYR A C 1
ATOM 1289 O O . TYR A 1 166 ? -9.138 -24.675 -3.053 1.00 49.91 166 TYR A O 1
ATOM 1297 N N . HIS A 1 167 ? -8.840 -25.290 -5.193 1.00 45.34 167 HIS A N 1
ATOM 1298 C CA . HIS A 1 167 ? -9.893 -26.323 -5.227 1.00 45.34 167 HIS A CA 1
ATOM 1299 C C . HIS A 1 167 ? -9.355 -27.768 -5.164 1.00 45.34 167 HIS A C 1
ATOM 1301 O O . HIS A 1 167 ? -10.104 -28.708 -5.435 1.00 45.34 167 HIS A O 1
ATOM 1307 N N . THR A 1 168 ? -8.074 -27.954 -4.824 1.00 46.12 168 THR A N 1
ATOM 1308 C CA . THR A 1 168 ? -7.436 -29.262 -4.551 1.00 46.12 168 THR A CA 1
ATOM 1309 C C . THR A 1 168 ? -7.203 -29.459 -3.065 1.00 46.12 168 THR A C 1
ATOM 1311 O O . THR A 1 168 ? -7.485 -30.571 -2.572 1.00 46.12 168 THR A O 1
#

Sequence (168 aa):
GGLEREGVEVWVRPGAGLLAKEGEMLTWSPFQEGMDLGVWHKESTKVGLVLTSLREKGYDVVETYFGMRISNRNGWVDDRFLGSVPFIDILYFSEITARWGGVLVVNYCCDCAGVVISSCSKKTCGCLICASDREDIFPLRRMRVGDMELPLPSNISSVIVPDQFYHT

Organism: NCBI:txid31354

pLDDT: mean 72.92, std 19.09, range [23.7, 95.0]

Foldseek 3Di:
DQCVVLVWDKAWDFAQQWADDPPRAIEGDPLDLETEMETAPVCVVSVVVSVVVLVVVQWDWDADQFGIKTWHDRDDDDVPPPSVTYIYGYGHWDWDQDPVGFIKIFTFGPDDPDDDDDDDPPDDDDGTPDIDTPQQAPDWDFHHYPNDTGTGGPNCVVRYDYPVVVPD